Protein AF-A0A955F0Q7-F1 (afdb_monomer_lite)

Secondary structure (DSSP, 8-state):
--GGG---TT-----SS-GGGGGTHHHHTTSS-HHHHHHHHHHHHHHHHHHHTTSSS---EEEEE--HHHHHHHHHHHHT-TTTGGG--HHHHHHHHTHHHHHHHHHHHHHHH--SSS-EEEEE-SSHHHHHHHHHHHHHHHS--TT--SSS--PPPTTTEEEHHHHHHHHHHHHHHTT----

Radius of gyration: 17.76 Å; chains: 1; bounding box: 43×36×44 Å

Structure (mmCIF, N/CA/C/O backbone):
data_AF-A0A955F0Q7-F1
#
_entry.id   AF-A0A955F0Q7-F1
#
loop_
_atom_site.group_PDB
_atom_site.id
_atom_site.type_symbol
_atom_site.label_atom_id
_atom_site.label_alt_id
_atom_site.label_comp_id
_atom_site.label_asym_id
_atom_site.label_entity_id
_atom_site.label_seq_id
_atom_site.pdbx_PDB_ins_code
_atom_site.Cartn_x
_atom_site.Cartn_y
_atom_site.Cartn_z
_atom_site.occupancy
_atom_site.B_iso_or_equiv
_atom_site.auth_seq_id
_atom_site.auth_comp_id
_atom_site.auth_asym_id
_atom_site.auth_atom_id
_atom_site.pdbx_PDB_model_num
ATOM 1 N N . ARG A 1 1 ? 10.320 15.200 3.895 1.00 91.81 1 ARG A N 1
ATOM 2 C CA . ARG A 1 1 ? 10.606 13.794 4.286 1.00 91.81 1 ARG A CA 1
ATOM 3 C C . ARG A 1 1 ? 10.411 12.751 3.182 1.00 91.81 1 ARG A C 1
ATOM 5 O O . ARG A 1 1 ? 11.389 12.127 2.828 1.00 91.81 1 ARG A O 1
ATOM 12 N N . TYR A 1 2 ? 9.204 12.486 2.646 1.00 95.25 2 TYR A N 1
ATOM 13 C CA . TYR A 1 2 ? 9.039 11.395 1.657 1.00 95.25 2 TYR A CA 1
ATOM 14 C C . TYR A 1 2 ? 9.583 11.767 0.274 1.00 95.25 2 TYR A C 1
ATOM 16 O O . TYR A 1 2 ? 10.258 10.958 -0.345 1.00 95.25 2 TYR A O 1
ATOM 24 N N . ILE A 1 3 ? 9.333 13.007 -0.162 1.00 92.88 3 ILE A N 1
ATOM 25 C CA . ILE A 1 3 ? 9.798 13.543 -1.452 1.00 92.88 3 ILE A CA 1
ATOM 26 C C . ILE A 1 3 ? 11.330 13.524 -1.548 1.00 92.88 3 ILE A C 1
ATOM 28 O O . ILE A 1 3 ? 11.878 13.196 -2.589 1.00 92.88 3 ILE A O 1
ATOM 32 N N . GLU A 1 4 ? 12.030 13.792 -0.444 1.00 94.25 4 GLU A N 1
ATOM 33 C CA . GLU A 1 4 ? 13.501 13.720 -0.376 1.00 94.25 4 GLU A CA 1
ATOM 34 C C . GLU A 1 4 ? 14.057 12.322 -0.687 1.00 94.25 4 GLU A C 1
ATOM 36 O O . GLU A 1 4 ? 15.232 12.200 -1.010 1.00 94.25 4 GLU A O 1
ATOM 41 N N . GLN A 1 5 ? 13.228 11.279 -0.577 1.00 95.81 5 GLN A N 1
ATOM 42 C CA . GLN A 1 5 ? 13.601 9.888 -0.840 1.00 95.81 5 GLN A CA 1
ATOM 43 C C . GLN A 1 5 ? 13.152 9.416 -2.229 1.00 95.81 5 GLN A C 1
ATOM 45 O O . GLN A 1 5 ? 13.186 8.220 -2.506 1.00 95.81 5 GLN A O 1
ATOM 50 N N . PHE A 1 6 ? 12.646 10.307 -3.085 1.00 94.75 6 PHE A N 1
ATOM 51 C CA . PHE A 1 6 ? 12.186 9.912 -4.415 1.00 94.75 6 PHE A CA 1
ATOM 52 C C . PHE A 1 6 ? 13.350 9.451 -5.297 1.00 94.75 6 PHE A C 1
ATOM 54 O O . PHE A 1 6 ? 14.461 9.969 -5.164 1.00 94.75 6 PHE A O 1
ATOM 61 N N . PRO A 1 7 ? 13.099 8.479 -6.195 1.00 94.25 7 PRO A N 1
ATOM 62 C CA . PRO A 1 7 ? 14.140 7.941 -7.054 1.00 94.25 7 PRO A CA 1
ATOM 63 C C . PRO A 1 7 ? 14.671 9.015 -8.004 1.00 94.25 7 PRO A C 1
ATOM 65 O O . PRO A 1 7 ? 13.913 9.792 -8.588 1.00 94.25 7 PRO A O 1
ATOM 68 N N . ARG A 1 8 ? 15.983 9.001 -8.217 1.00 92.69 8 ARG A N 1
ATOM 69 C CA . ARG A 1 8 ? 16.635 9.650 -9.356 1.00 92.69 8 ARG A CA 1
ATOM 70 C C . ARG A 1 8 ? 16.587 8.731 -10.577 1.00 92.69 8 ARG A C 1
ATOM 72 O O . ARG A 1 8 ? 16.146 7.583 -10.518 1.00 92.69 8 ARG A O 1
ATOM 79 N N . ALA A 1 9 ? 17.049 9.237 -11.717 1.00 92.88 9 ALA A N 1
ATOM 80 C CA . ALA A 1 9 ? 17.086 8.461 -12.951 1.00 92.88 9 ALA A CA 1
ATOM 81 C C . ALA A 1 9 ? 17.868 7.145 -12.764 1.00 92.88 9 ALA A C 1
ATOM 83 O O . ALA A 1 9 ? 19.042 7.157 -12.404 1.00 92.88 9 ALA A O 1
ATOM 84 N N . GLY A 1 10 ? 17.205 6.018 -13.036 1.00 91.56 10 GLY A N 1
ATOM 85 C CA . GLY A 1 10 ? 17.783 4.676 -12.911 1.00 91.56 10 GLY A CA 1
ATOM 86 C C . GLY A 1 10 ? 17.664 4.044 -11.522 1.00 91.56 10 GLY A C 1
ATOM 87 O O . GLY A 1 10 ? 18.022 2.877 -11.369 1.00 91.56 10 GLY A O 1
ATOM 88 N N . GLU A 1 11 ? 17.137 4.758 -10.527 1.00 95.56 11 GLU A N 1
ATOM 89 C CA . GLU A 1 11 ? 16.957 4.225 -9.178 1.00 95.56 11 GLU A CA 1
ATOM 90 C C . GLU A 1 11 ? 15.609 3.515 -9.013 1.00 95.56 11 GLU A C 1
ATOM 92 O O . GLU A 1 11 ? 14.592 3.887 -9.600 1.00 95.56 11 GLU A O 1
ATOM 97 N N . ILE A 1 12 ? 15.599 2.494 -8.154 1.00 96.06 12 ILE A N 1
ATOM 98 C CA . ILE A 1 12 ? 14.382 1.852 -7.659 1.00 96.06 12 ILE A CA 1
ATOM 99 C C . ILE A 1 12 ? 14.336 2.089 -6.155 1.00 96.06 12 ILE A C 1
ATOM 101 O O . ILE A 1 12 ? 15.193 1.599 -5.422 1.00 96.06 12 ILE A O 1
ATOM 105 N N . VAL A 1 13 ? 13.314 2.806 -5.696 1.00 97.06 13 VAL A N 1
ATOM 106 C CA . VAL A 1 13 ? 13.086 3.058 -4.270 1.00 97.06 13 VAL A CA 1
ATOM 107 C C . VAL A 1 13 ? 11.902 2.225 -3.793 1.00 97.06 13 VAL A C 1
ATOM 109 O O . VAL A 1 13 ? 10.823 2.253 -4.386 1.00 97.06 13 VAL A O 1
ATOM 112 N N . LEU A 1 14 ? 12.104 1.483 -2.703 1.00 97.56 14 LEU A N 1
ATOM 113 C CA . LEU A 1 14 ? 11.063 0.695 -2.049 1.00 97.56 14 LEU A CA 1
ATOM 114 C C . LEU A 1 14 ? 10.677 1.352 -0.726 1.00 97.56 14 LEU A C 1
ATOM 116 O O . LEU A 1 14 ? 11.474 1.435 0.205 1.00 97.56 14 LEU A O 1
ATOM 120 N N . PHE A 1 15 ? 9.423 1.776 -0.640 1.00 97.81 15 PHE A N 1
ATOM 121 C CA . PHE A 1 15 ? 8.843 2.335 0.573 1.00 97.81 15 PHE A CA 1
ATOM 122 C C . PHE A 1 15 ? 8.272 1.210 1.452 1.00 97.81 15 PHE A C 1
ATOM 124 O O . PHE A 1 15 ? 7.175 0.709 1.190 1.00 97.81 15 PHE A O 1
ATOM 131 N N . ASP A 1 16 ? 9.005 0.803 2.498 1.00 95.31 16 ASP A N 1
ATOM 132 C CA . ASP A 1 16 ? 8.439 -0.010 3.587 1.00 95.31 16 ASP A CA 1
ATOM 133 C C . ASP A 1 16 ? 7.572 0.891 4.478 1.00 95.31 16 ASP A C 1
ATOM 135 O O . ASP A 1 16 ? 8.054 1.582 5.380 1.00 95.31 16 ASP A O 1
ATOM 139 N N . ARG A 1 17 ? 6.274 0.914 4.143 1.00 94.56 17 ARG A N 1
ATOM 140 C CA . ARG A 1 17 ? 5.313 1.993 4.439 1.00 94.56 17 ARG A CA 1
ATOM 141 C C . ARG A 1 17 ? 5.635 3.288 3.690 1.00 94.56 17 ARG A C 1
ATOM 143 O O . ARG A 1 17 ? 6.750 3.531 3.252 1.00 94.56 17 ARG A O 1
ATOM 150 N N . SER A 1 18 ? 4.637 4.155 3.556 1.00 96.88 18 SER A N 1
ATOM 151 C CA . SER A 1 18 ? 4.729 5.385 2.759 1.00 96.88 18 SER A CA 1
ATOM 152 C C . SER A 1 18 ? 3.904 6.515 3.380 1.00 96.88 18 SER A C 1
ATOM 154 O O . SER A 1 18 ? 3.465 6.420 4.531 1.00 96.88 18 SER A O 1
ATOM 156 N N . TRP A 1 19 ? 3.667 7.588 2.620 1.00 97.06 19 TRP A N 1
ATOM 157 C CA . TRP A 1 19 ? 2.760 8.677 2.996 1.00 97.06 19 TRP A CA 1
ATOM 158 C C . TRP A 1 19 ? 1.344 8.193 3.351 1.00 97.06 19 TRP A C 1
ATOM 160 O O . TRP A 1 19 ? 0.657 8.844 4.136 1.00 97.06 19 TRP A O 1
ATOM 170 N N . TYR A 1 20 ? 0.948 7.000 2.893 1.00 97.69 20 TYR A N 1
ATOM 171 C CA . TYR A 1 20 ? -0.322 6.359 3.241 1.00 97.69 20 TYR A CA 1
ATOM 172 C C . TYR A 1 20 ? -0.481 5.962 4.714 1.00 97.69 20 TYR A C 1
ATOM 174 O O . TYR A 1 20 ? -1.586 5.591 5.111 1.00 97.69 20 TYR A O 1
ATOM 182 N N . ASN A 1 21 ? 0.546 6.112 5.560 1.00 95.75 21 ASN A N 1
ATOM 183 C CA . ASN A 1 21 ? 0.354 6.068 7.015 1.00 95.75 21 ASN A CA 1
ATOM 184 C C . ASN A 1 21 ? -0.785 7.007 7.455 1.00 95.75 21 ASN A C 1
ATOM 186 O O . ASN A 1 21 ? -1.629 6.602 8.255 1.00 95.75 21 ASN A O 1
ATOM 190 N N . ARG A 1 22 ? -0.873 8.199 6.841 1.00 97.19 22 ARG A N 1
ATOM 191 C CA . ARG A 1 22 ? -1.914 9.205 7.096 1.00 97.19 22 ARG A CA 1
ATOM 192 C C . ARG A 1 22 ? -3.326 8.743 6.733 1.00 97.19 22 ARG A C 1
ATOM 194 O O . ARG A 1 22 ? -4.280 9.284 7.272 1.00 97.19 22 ARG A O 1
ATOM 201 N N . ALA A 1 23 ? -3.468 7.760 5.845 1.00 96.69 23 ALA A N 1
ATOM 202 C CA . ALA A 1 23 ? -4.761 7.220 5.424 1.00 96.69 23 ALA A CA 1
ATOM 203 C C . ALA A 1 23 ? -5.191 5.960 6.180 1.00 96.69 23 ALA A C 1
ATOM 205 O O . ALA A 1 23 ? -6.361 5.591 6.094 1.00 96.69 23 ALA A O 1
ATOM 206 N N . LEU A 1 24 ? -4.269 5.294 6.883 1.00 95.19 24 LEU A N 1
ATOM 207 C CA . LEU A 1 24 ? -4.519 3.983 7.479 1.00 95.19 24 LEU A CA 1
ATOM 208 C C . LEU A 1 24 ? -4.208 3.960 8.977 1.00 95.19 24 LEU A C 1
ATOM 210 O O . LEU A 1 24 ? -5.125 4.008 9.785 1.00 95.19 24 LEU A O 1
ATOM 214 N N . VAL A 1 25 ? -2.929 3.901 9.353 1.00 94.00 25 VAL A N 1
ATOM 215 C CA . VAL A 1 25 ? -2.518 3.706 10.754 1.00 94.00 25 VAL A CA 1
ATOM 216 C C . VAL A 1 25 ? -2.811 4.939 11.594 1.00 94.00 25 VAL A C 1
ATOM 218 O O . VAL A 1 25 ? -3.383 4.836 12.670 1.00 94.00 25 VAL A O 1
ATOM 221 N N . GLU A 1 26 ? -2.447 6.118 11.103 1.00 95.81 26 GLU A N 1
ATOM 222 C CA . GLU A 1 26 ? -2.555 7.342 11.889 1.00 95.81 26 GLU A CA 1
ATOM 223 C C . GLU A 1 26 ? -3.984 7.723 12.308 1.00 95.81 26 GLU A C 1
ATOM 225 O O . GLU A 1 26 ? -4.158 8.082 13.471 1.00 95.81 26 GLU A O 1
ATOM 230 N N . PRO A 1 27 ? -5.015 7.648 11.442 1.00 96.25 27 PRO A N 1
ATOM 231 C CA . PRO A 1 27 ? -6.377 7.960 11.865 1.00 96.25 27 PRO A CA 1
ATOM 232 C C . PRO A 1 27 ? -6.979 6.898 12.795 1.00 96.25 27 PRO A C 1
ATOM 234 O O . PRO A 1 27 ? -7.825 7.255 13.604 1.00 96.25 27 PRO A O 1
ATOM 237 N N . VAL A 1 28 ? -6.567 5.626 12.696 1.00 94.81 28 VAL A N 1
ATOM 238 C CA . VAL A 1 28 ? -7.045 4.554 13.595 1.00 94.81 28 VAL A CA 1
ATOM 239 C C . VAL A 1 28 ? -6.417 4.685 14.982 1.00 94.81 28 VAL A C 1
ATOM 241 O O . VAL A 1 28 ? -7.098 4.541 15.987 1.00 94.81 28 VAL A O 1
ATOM 244 N N . MET A 1 29 ? -5.130 5.023 15.037 1.00 93.50 29 MET A N 1
ATOM 245 C CA . MET A 1 29 ? -4.361 5.116 16.283 1.00 93.50 29 MET A CA 1
ATOM 246 C C . MET A 1 29 ? -4.403 6.510 16.931 1.00 93.50 29 MET A C 1
ATOM 248 O O . MET A 1 29 ? -3.729 6.749 17.928 1.00 93.50 29 MET A O 1
ATOM 252 N N . GLY A 1 30 ? -5.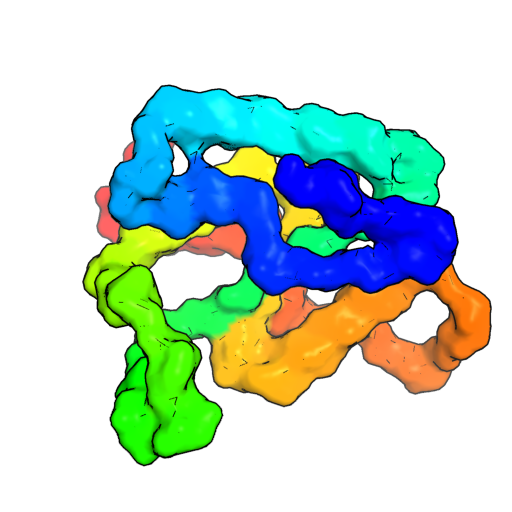127 7.469 16.345 1.00 94.38 30 GLY A N 1
ATOM 253 C CA . GLY A 1 30 ? -5.205 8.841 16.859 1.00 94.38 30 GLY A CA 1
ATOM 254 C C . GLY A 1 30 ? -3.931 9.680 16.676 1.00 94.38 30 GLY A C 1
ATOM 255 O O . GLY A 1 30 ? -3.795 10.731 17.296 1.00 94.38 30 GLY A O 1
ATOM 256 N N . PHE A 1 31 ? -3.003 9.273 15.804 1.00 95.69 31 PHE A N 1
ATOM 257 C CA . PHE A 1 31 ? -1.763 10.019 15.523 1.00 95.69 31 PHE A CA 1
ATOM 258 C C . PHE A 1 31 ? -1.962 11.206 14.572 1.00 95.69 31 PHE A C 1
ATOM 260 O O . PHE A 1 31 ? -1.048 12.006 14.361 1.00 95.69 31 PHE A O 1
ATOM 267 N N . CYS A 1 32 ? -3.156 11.345 13.996 1.00 97.56 32 CYS A N 1
ATOM 268 C CA . CYS A 1 32 ? -3.540 12.525 13.238 1.00 97.56 32 CYS A CA 1
ATOM 269 C C . CYS A 1 32 ? -4.961 12.970 13.579 1.00 97.56 32 CYS A C 1
ATOM 271 O O . CYS A 1 32 ? -5.837 12.162 13.884 1.00 97.56 32 CYS A O 1
ATOM 273 N N . THR A 1 33 ? -5.206 14.271 13.463 1.00 98.19 33 THR A N 1
ATOM 274 C CA . THR A 1 33 ? -6.550 14.835 13.614 1.00 98.19 33 THR A CA 1
ATOM 275 C C . THR A 1 33 ? -7.446 14.454 12.426 1.00 98.19 33 THR A C 1
ATOM 277 O O . THR A 1 33 ? -6.954 14.311 11.300 1.00 98.19 33 THR A O 1
ATOM 280 N N . PRO A 1 34 ? -8.781 14.412 12.602 1.00 97.19 34 PRO A N 1
ATOM 281 C CA . PRO A 1 34 ? -9.712 14.189 11.494 1.00 97.19 34 PRO A CA 1
ATOM 282 C C . PRO A 1 34 ? -9.538 15.190 10.342 1.00 97.19 34 PRO A C 1
ATOM 284 O O . PRO A 1 34 ? -9.724 14.839 9.178 1.00 97.19 34 PRO A O 1
ATOM 287 N N . ARG A 1 35 ? -9.140 16.435 10.650 1.00 98.00 35 ARG A N 1
ATOM 288 C CA . ARG A 1 35 ? -8.827 17.461 9.644 1.00 98.00 35 ARG A CA 1
ATOM 289 C C . ARG A 1 35 ? -7.611 17.074 8.801 1.00 98.00 35 ARG A C 1
ATOM 291 O O . ARG A 1 35 ? -7.697 17.136 7.583 1.00 98.00 35 ARG A O 1
ATOM 298 N N . GLN A 1 36 ? -6.517 16.642 9.431 1.00 98.00 36 GLN A N 1
ATOM 299 C CA . GLN A 1 36 ? -5.307 16.203 8.720 1.00 98.00 36 GLN A CA 1
ATOM 300 C C . GLN A 1 36 ? -5.572 14.981 7.835 1.00 98.00 36 GLN A C 1
ATOM 302 O O . GLN A 1 36 ? -5.081 14.931 6.711 1.00 98.00 36 GLN A O 1
ATOM 307 N N . TYR A 1 37 ? -6.361 14.017 8.320 1.00 98.19 37 TYR A N 1
ATOM 308 C CA . TYR A 1 37 ? -6.787 12.870 7.516 1.00 98.19 37 TYR A CA 1
ATOM 309 C C . TYR A 1 37 ? -7.570 13.311 6.273 1.00 98.19 37 TYR A C 1
ATOM 311 O O . TYR A 1 37 ? -7.241 12.903 5.161 1.00 98.19 37 TYR A O 1
ATOM 319 N N . ARG A 1 38 ? -8.592 14.164 6.443 1.00 97.56 38 ARG A N 1
ATOM 320 C CA . ARG A 1 38 ? -9.416 14.641 5.320 1.00 97.56 38 ARG A CA 1
ATOM 321 C C . ARG A 1 38 ? -8.599 15.415 4.294 1.00 97.56 38 ARG A C 1
ATOM 323 O O . ARG A 1 38 ? -8.780 15.179 3.105 1.00 97.56 38 ARG A O 1
ATOM 330 N N . GLU A 1 39 ? -7.706 16.284 4.756 1.00 97.88 39 GLU A N 1
ATOM 331 C CA . GLU A 1 39 ? -6.833 17.059 3.874 1.00 97.88 39 GLU A CA 1
ATOM 332 C C . GLU A 1 39 ? -5.924 16.140 3.056 1.00 97.88 39 GLU A C 1
ATOM 334 O O . GLU A 1 39 ? -5.905 16.222 1.834 1.00 97.88 39 GLU A O 1
ATOM 339 N N . PHE A 1 40 ? -5.270 15.174 3.708 1.00 98.12 40 PHE A N 1
ATOM 340 C CA . PHE A 1 40 ? -4.454 14.180 3.013 1.00 98.12 40 PHE A CA 1
ATOM 341 C C . PHE A 1 40 ? -5.256 13.402 1.965 1.00 98.12 40 PHE A C 1
ATOM 343 O O . PHE A 1 40 ? -4.824 13.261 0.826 1.00 98.12 40 PHE A O 1
ATOM 350 N N . MET A 1 41 ? -6.441 12.907 2.332 1.00 97.94 41 MET A N 1
ATOM 351 C CA . MET A 1 41 ? -7.285 12.136 1.416 1.00 97.94 41 MET A CA 1
ATOM 352 C C . MET A 1 41 ? -7.804 12.967 0.236 1.00 97.94 41 MET A C 1
ATOM 354 O O . MET A 1 41 ? -8.182 12.383 -0.777 1.00 97.94 41 MET A O 1
ATOM 358 N N . LYS A 1 42 ? -7.844 14.299 0.365 1.00 97.12 42 LYS A N 1
ATOM 359 C CA . LYS A 1 42 ? -8.221 15.221 -0.708 1.00 97.12 42 LYS A CA 1
ATOM 360 C C . LYS A 1 42 ? -7.064 15.450 -1.682 1.00 97.12 42 LYS A C 1
ATOM 362 O O . LYS A 1 42 ? -7.293 15.429 -2.883 1.00 97.12 42 LYS A O 1
ATOM 367 N N . THR A 1 43 ? -5.843 15.631 -1.180 1.00 96.94 43 THR A N 1
ATOM 368 C CA . THR A 1 43 ? -4.699 16.073 -1.998 1.00 96.94 43 THR A CA 1
ATOM 369 C C . THR A 1 43 ? -3.800 14.941 -2.492 1.00 96.94 43 THR A C 1
ATOM 371 O O . THR A 1 43 ? -3.050 15.124 -3.447 1.00 96.94 43 THR A O 1
ATOM 374 N N . VAL A 1 44 ? -3.846 13.750 -1.880 1.00 97.69 44 VAL A N 1
ATOM 375 C CA . VAL A 1 44 ? -2.892 12.661 -2.177 1.00 97.69 44 VAL A CA 1
ATOM 376 C C . VAL A 1 44 ? -2.868 12.255 -3.652 1.00 97.69 44 VAL A C 1
ATOM 378 O O . VAL A 1 44 ? -1.792 11.993 -4.180 1.00 97.69 44 VAL A O 1
ATOM 381 N N . ASN A 1 45 ? -4.014 12.246 -4.337 1.00 97.50 45 ASN A N 1
ATOM 382 C CA . ASN A 1 45 ? -4.067 11.877 -5.753 1.00 97.50 45 ASN A CA 1
ATOM 383 C C . ASN A 1 45 ? -3.373 12.923 -6.636 1.00 97.50 45 ASN A C 1
ATOM 385 O O . ASN A 1 45 ? -2.584 12.550 -7.496 1.00 97.50 45 ASN A O 1
ATOM 389 N N . GLU A 1 46 ? -3.605 14.213 -6.380 1.00 96.00 46 GLU A N 1
ATOM 390 C CA . GLU A 1 46 ? -2.948 15.316 -7.098 1.00 96.00 46 GLU A CA 1
ATOM 391 C C . GLU A 1 46 ? -1.432 15.277 -6.877 1.00 96.00 46 GLU A C 1
ATOM 393 O O . GLU A 1 46 ? -0.646 15.425 -7.814 1.00 96.00 46 GLU A O 1
ATOM 398 N N . HIS A 1 47 ? -1.006 14.997 -5.642 1.00 94.44 47 HIS A N 1
ATOM 399 C CA . HIS A 1 47 ? 0.405 14.804 -5.331 1.00 94.44 47 HIS A CA 1
ATOM 400 C C . HIS A 1 47 ? 1.003 13.624 -6.098 1.00 94.44 47 HIS A C 1
ATOM 402 O O . HIS A 1 47 ? 2.085 13.769 -6.661 1.00 94.44 47 HIS A O 1
ATOM 408 N N . GLU A 1 48 ? 0.322 12.478 -6.152 1.00 96.56 48 GLU A N 1
ATOM 409 C CA . GLU A 1 48 ? 0.790 11.322 -6.920 1.00 96.56 48 GLU A CA 1
ATOM 410 C C . GLU A 1 48 ? 0.895 11.618 -8.410 1.00 96.56 48 GLU A C 1
ATOM 412 O O . GLU A 1 48 ? 1.910 11.304 -9.026 1.00 96.56 48 GLU A O 1
ATOM 417 N N . GLU A 1 49 ? -0.124 12.255 -8.981 1.00 95.19 49 GLU A N 1
ATOM 418 C CA . GLU A 1 49 ? -0.142 12.651 -10.387 1.00 95.19 49 GLU A CA 1
ATOM 419 C C . GLU A 1 49 ? 0.985 13.631 -10.718 1.00 95.19 49 GLU A C 1
ATOM 421 O O . GLU A 1 49 ? 1.628 13.481 -11.757 1.00 95.19 49 GLU A O 1
ATOM 426 N N . SER A 1 50 ? 1.301 14.564 -9.814 1.00 93.62 50 SER A N 1
ATOM 427 C CA . SER A 1 50 ? 2.336 15.575 -10.049 1.00 93.62 50 SER A CA 1
ATOM 428 C C . SER A 1 50 ? 3.696 14.967 -10.407 1.00 93.62 50 SER A C 1
ATOM 430 O O . SER A 1 50 ? 4.325 15.414 -11.366 1.00 93.62 50 SER A O 1
ATOM 432 N N . PHE A 1 51 ? 4.126 13.907 -9.712 1.00 92.25 51 PHE A N 1
ATOM 433 C CA . PHE A 1 51 ? 5.458 13.327 -9.909 1.00 92.25 51 PHE A CA 1
ATOM 434 C C . PHE A 1 51 ? 5.501 12.162 -10.904 1.00 92.25 51 PHE A C 1
ATOM 436 O O . PHE A 1 51 ? 6.588 11.802 -11.346 1.00 92.25 51 PHE A O 1
ATOM 443 N N . VAL A 1 52 ? 4.358 11.569 -11.270 1.00 93.88 52 VAL A N 1
ATOM 444 C CA . VAL A 1 52 ? 4.294 10.556 -12.347 1.00 93.88 52 VAL A CA 1
ATOM 445 C C . VAL A 1 52 ? 3.964 11.163 -13.714 1.00 93.88 52 VAL A C 1
ATOM 447 O O . VAL A 1 52 ? 4.060 10.474 -14.729 1.00 93.88 52 VAL A O 1
ATOM 450 N N . SER A 1 53 ? 3.577 12.444 -13.754 1.00 91.25 53 SER A N 1
ATOM 451 C CA . SER A 1 53 ? 3.133 13.146 -14.967 1.00 91.25 53 SER A CA 1
ATOM 452 C C . SER A 1 53 ? 4.161 13.159 -16.105 1.00 91.25 53 SER A C 1
ATOM 454 O O . SER A 1 53 ? 3.778 13.208 -17.272 1.00 91.25 53 SER A O 1
ATOM 456 N N . ASP A 1 54 ? 5.456 13.057 -15.793 1.00 86.31 54 ASP A N 1
ATOM 457 C CA . ASP A 1 54 ? 6.536 13.030 -16.785 1.00 86.31 54 ASP A CA 1
ATOM 458 C C . ASP A 1 54 ? 6.661 11.693 -17.541 1.00 86.31 54 ASP A C 1
ATOM 460 O O . ASP A 1 54 ? 7.437 11.587 -18.496 1.00 86.31 54 ASP A O 1
ATOM 464 N N . GLY A 1 55 ? 5.924 10.662 -17.109 1.00 86.56 55 GLY A N 1
ATOM 465 C CA . GLY A 1 55 ? 5.942 9.313 -17.675 1.00 86.56 55 GLY A CA 1
ATOM 466 C C . GLY A 1 55 ? 7.250 8.541 -17.459 1.00 86.56 55 GLY A C 1
ATOM 467 O O . GLY A 1 55 ? 7.379 7.414 -17.945 1.00 86.56 55 GLY A O 1
ATOM 468 N N . LYS A 1 56 ? 8.224 9.115 -16.746 1.00 89.69 56 LYS A N 1
ATOM 469 C CA . LYS A 1 56 ? 9.514 8.491 -16.418 1.00 89.69 56 LYS A CA 1
ATOM 470 C C . LYS A 1 56 ? 9.460 7.828 -15.050 1.00 89.69 56 LYS A C 1
ATOM 472 O O . LYS A 1 56 ? 10.019 6.743 -14.878 1.00 89.69 56 LYS A O 1
ATOM 477 N N . THR A 1 57 ? 8.761 8.446 -14.101 1.00 92.88 57 THR A N 1
ATOM 478 C CA . THR A 1 57 ? 8.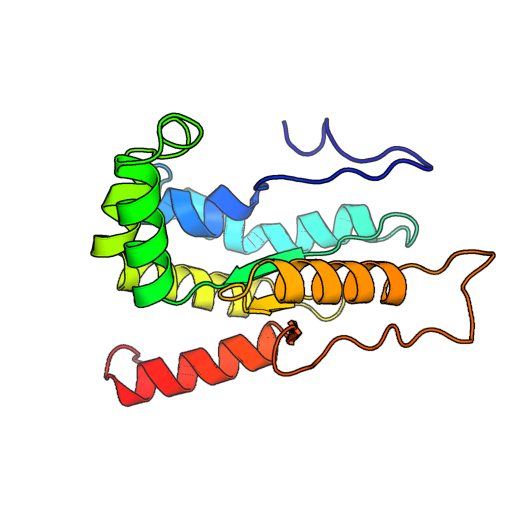557 7.880 -12.765 1.00 92.88 57 THR A CA 1
ATOM 479 C C . THR A 1 57 ? 7.363 6.931 -12.764 1.00 92.88 57 THR A C 1
ATOM 481 O O . THR A 1 57 ? 6.246 7.311 -13.100 1.00 92.88 57 THR A O 1
ATOM 484 N N . GLN A 1 58 ? 7.584 5.680 -12.354 1.00 93.75 58 GLN A N 1
ATOM 485 C CA . GLN A 1 58 ? 6.521 4.683 -12.205 1.00 93.75 58 GLN A CA 1
ATOM 486 C C . GLN A 1 58 ? 6.195 4.463 -10.730 1.00 93.75 58 GLN A C 1
ATOM 488 O O . GLN A 1 58 ? 7.047 4.025 -9.957 1.00 93.75 58 GLN A O 1
ATOM 493 N N . LEU A 1 59 ? 4.940 4.709 -10.350 1.00 96.12 59 LEU A N 1
ATOM 494 C CA . LEU A 1 59 ? 4.430 4.426 -9.013 1.00 96.12 59 LEU A CA 1
ATOM 495 C C . LEU A 1 59 ? 3.687 3.085 -8.996 1.00 96.12 59 LEU A C 1
ATOM 497 O O . LEU A 1 59 ? 2.672 2.912 -9.666 1.00 96.12 59 LEU A O 1
ATOM 501 N N . ILE A 1 60 ? 4.158 2.139 -8.182 1.00 97.12 60 ILE A N 1
ATOM 502 C CA . ILE A 1 60 ? 3.482 0.853 -7.966 1.00 97.12 60 ILE A CA 1
ATOM 503 C C . ILE A 1 60 ? 2.989 0.794 -6.520 1.00 97.12 60 ILE A C 1
ATOM 505 O O . ILE A 1 60 ? 3.783 0.659 -5.590 1.00 97.12 60 ILE A O 1
ATOM 509 N N . LYS A 1 61 ? 1.666 0.870 -6.324 1.00 98.25 61 LYS A N 1
ATOM 510 C CA . LYS A 1 61 ? 1.039 0.811 -4.994 1.00 98.25 61 LYS A CA 1
ATOM 511 C C . LYS A 1 61 ? 0.613 -0.614 -4.654 1.00 98.25 61 LYS A C 1
ATOM 513 O O . LYS A 1 61 ? -0.202 -1.213 -5.360 1.00 98.25 61 LYS A O 1
ATOM 518 N N . LEU A 1 62 ? 1.163 -1.150 -3.565 1.00 98.31 62 LEU A N 1
ATOM 519 C CA . LEU A 1 62 ? 0.987 -2.538 -3.132 1.00 98.31 62 LEU A CA 1
ATOM 520 C C . LEU A 1 62 ? 0.396 -2.576 -1.721 1.00 98.31 62 LEU A C 1
ATOM 522 O O . LEU A 1 62 ? 0.979 -2.024 -0.790 1.00 98.31 62 LEU A O 1
ATOM 526 N N . TYR A 1 63 ? -0.736 -3.255 -1.547 1.00 98.19 63 TYR A N 1
ATOM 527 C CA . TYR A 1 63 ? -1.338 -3.501 -0.238 1.00 98.19 63 TYR A CA 1
ATOM 528 C C . TYR A 1 63 ? -1.303 -4.997 0.068 1.00 98.19 63 TYR A C 1
ATOM 530 O O . TYR A 1 63 ? -2.032 -5.774 -0.543 1.00 98.19 63 TYR A O 1
ATOM 538 N N . PHE A 1 64 ? -0.488 -5.426 1.030 1.00 97.81 64 PHE A N 1
ATOM 539 C CA . PHE A 1 64 ? -0.444 -6.829 1.445 1.00 97.81 64 PHE A CA 1
ATOM 540 C C . PHE A 1 64 ? -1.573 -7.122 2.434 1.00 97.81 64 PHE A C 1
ATOM 542 O O . PHE A 1 64 ? -1.492 -6.783 3.611 1.00 97.81 64 PHE A O 1
ATOM 549 N N . SER A 1 65 ? -2.633 -7.769 1.951 1.00 95.75 65 SER A N 1
ATOM 550 C CA . SER A 1 65 ? -3.784 -8.155 2.763 1.00 95.75 65 SER A CA 1
ATOM 551 C C . SER A 1 65 ? -3.533 -9.524 3.381 1.00 95.75 65 SER A C 1
ATOM 553 O O . SER A 1 65 ? -3.258 -10.494 2.674 1.00 95.75 65 SER A O 1
ATOM 555 N N . VAL A 1 66 ? -3.615 -9.610 4.700 1.00 94.75 66 VAL A N 1
ATOM 556 C CA . VAL A 1 66 ? -3.585 -10.864 5.462 1.00 94.75 66 VAL A CA 1
ATOM 557 C C . VAL A 1 66 ? -4.968 -11.091 6.063 1.00 94.75 66 VAL A C 1
ATOM 559 O O . VAL A 1 66 ? -5.686 -10.122 6.297 1.00 94.75 66 VAL A O 1
ATOM 562 N N . THR A 1 67 ? -5.382 -12.334 6.277 1.00 94.00 67 THR A N 1
ATOM 563 C CA . THR A 1 67 ? -6.621 -12.616 7.019 1.00 94.00 67 THR A CA 1
ATOM 564 C C . THR A 1 67 ? -6.436 -12.387 8.522 1.00 94.00 67 THR A C 1
ATOM 566 O O . THR A 1 67 ? -5.335 -12.557 9.049 1.00 94.00 67 THR A O 1
ATOM 569 N N . LYS A 1 68 ? -7.518 -12.043 9.239 1.00 91.62 68 LYS A N 1
ATOM 570 C CA . LYS A 1 68 ? -7.495 -11.823 10.701 1.00 91.62 68 LYS A CA 1
ATOM 571 C C . LYS A 1 68 ? -6.926 -13.028 11.459 1.00 91.62 68 LYS A C 1
ATOM 573 O O . LYS A 1 68 ? -6.125 -12.874 12.379 1.00 91.62 68 LYS A O 1
ATOM 578 N N . ALA A 1 69 ? -7.304 -14.235 11.032 1.00 93.06 69 ALA A N 1
ATOM 579 C CA . ALA A 1 69 ? -6.813 -15.487 11.602 1.00 93.06 69 ALA A CA 1
ATOM 580 C C . ALA A 1 69 ? -5.310 -15.692 11.345 1.00 93.06 69 ALA A C 1
ATOM 582 O O . ALA A 1 69 ? -4.558 -16.040 12.257 1.00 93.06 69 ALA A O 1
ATOM 583 N N . GLU A 1 70 ? -4.841 -15.434 10.121 1.00 93.75 70 GLU A N 1
ATOM 584 C CA . GLU A 1 70 ? -3.421 -15.566 9.793 1.00 93.75 70 GLU A CA 1
ATOM 585 C C . GLU A 1 70 ? -2.562 -14.497 10.482 1.00 93.75 70 GLU A C 1
ATOM 587 O O . GLU A 1 70 ? -1.426 -14.782 10.876 1.00 93.75 70 GLU A O 1
ATOM 592 N N . GLN A 1 71 ? -3.080 -13.279 10.665 1.00 91.38 71 GLN A N 1
ATOM 593 C CA . GLN A 1 71 ? -2.401 -12.236 11.434 1.00 91.38 71 GLN A CA 1
ATOM 594 C C . GLN A 1 71 ? -2.198 -12.676 12.889 1.00 91.38 71 GLN A C 1
ATOM 596 O O . GLN A 1 71 ? -1.054 -12.702 13.352 1.00 91.38 71 GLN A O 1
ATOM 601 N N . ALA A 1 72 ? -3.263 -13.137 13.555 1.00 91.12 72 ALA A N 1
ATOM 602 C CA . ALA A 1 72 ? -3.197 -13.661 14.919 1.00 91.12 72 ALA A CA 1
ATOM 603 C C . ALA A 1 72 ? -2.193 -14.820 15.041 1.00 91.12 72 ALA A C 1
ATOM 605 O O . ALA A 1 72 ? -1.310 -14.801 15.903 1.00 91.12 72 ALA A O 1
ATOM 606 N N . ARG A 1 73 ? -2.240 -15.789 14.112 1.00 92.12 73 ARG A N 1
ATOM 607 C CA . ARG A 1 73 ? -1.283 -16.910 14.067 1.00 92.12 73 ARG A CA 1
ATOM 608 C C . ARG A 1 73 ? 0.163 -16.421 13.950 1.00 92.12 73 ARG A C 1
ATOM 610 O O . ARG A 1 73 ? 1.069 -16.956 14.593 1.00 92.12 73 ARG A O 1
ATOM 617 N N . ARG A 1 74 ? 0.413 -15.402 13.121 1.00 90.88 74 ARG A N 1
ATOM 618 C CA . ARG A 1 74 ? 1.753 -14.820 12.943 1.00 90.88 74 ARG A CA 1
ATOM 619 C C . ARG A 1 74 ? 2.239 -14.113 14.199 1.00 90.88 74 ARG A C 1
ATOM 621 O O . ARG A 1 74 ? 3.432 -14.228 14.481 1.00 90.88 74 ARG A O 1
ATOM 628 N N . PHE A 1 75 ? 1.371 -13.405 14.916 1.00 88.56 75 PHE A N 1
ATOM 629 C CA . PHE A 1 75 ? 1.725 -12.746 16.173 1.00 88.56 75 PHE A CA 1
ATOM 630 C C . PHE A 1 75 ? 2.044 -13.753 17.269 1.00 88.56 75 PHE A C 1
ATOM 632 O O . PHE A 1 75 ? 3.121 -13.661 17.858 1.00 88.56 75 PHE A O 1
ATOM 639 N N . ALA A 1 76 ? 1.203 -14.777 17.442 1.00 89.00 76 ALA A N 1
ATOM 640 C CA . ALA A 1 76 ? 1.465 -15.866 18.380 1.00 89.00 76 ALA A CA 1
ATOM 641 C C . ALA A 1 76 ? 2.835 -16.510 18.117 1.00 89.00 76 ALA A C 1
ATOM 643 O O . ALA A 1 76 ? 3.655 -16.632 19.022 1.00 89.00 76 ALA A O 1
ATOM 644 N N . ARG A 1 77 ? 3.154 -16.814 16.850 1.00 89.56 77 ARG A N 1
ATOM 645 C CA . ARG A 1 77 ? 4.473 -17.362 16.497 1.00 89.56 77 ARG A CA 1
ATOM 646 C C . ARG A 1 77 ? 5.626 -16.402 16.807 1.00 89.56 77 ARG A C 1
ATOM 648 O O . ARG A 1 77 ? 6.670 -16.858 17.248 1.00 89.56 77 ARG A O 1
ATOM 655 N N . ARG A 1 78 ? 5.478 -15.094 16.552 1.00 90.38 78 ARG A N 1
ATOM 656 C CA . ARG A 1 78 ? 6.544 -14.105 16.821 1.00 90.38 78 ARG A CA 1
ATOM 657 C C . ARG A 1 78 ? 6.846 -13.977 18.312 1.00 90.38 78 ARG A C 1
ATOM 659 O O . ARG A 1 78 ? 8.005 -13.786 18.652 1.00 90.38 78 ARG A O 1
ATOM 666 N N . LYS A 1 79 ? 5.834 -14.113 19.173 1.00 86.12 79 LYS A N 1
ATOM 667 C CA . LYS A 1 79 ? 5.989 -14.041 20.634 1.00 86.12 79 LYS A CA 1
ATOM 668 C C . LYS A 1 79 ? 6.948 -15.109 21.173 1.00 86.12 79 LYS A C 1
ATOM 670 O O . LYS A 1 79 ? 7.637 -14.865 22.153 1.00 86.12 79 LYS A O 1
ATOM 675 N N . HIS A 1 80 ? 7.009 -16.263 20.511 1.00 86.75 80 HIS A N 1
ATOM 676 C CA . HIS A 1 80 ? 7.820 -17.412 20.923 1.00 86.75 80 HIS A CA 1
ATOM 677 C C . HIS A 1 80 ? 9.062 -17.641 20.041 1.00 86.75 80 HIS A C 1
ATOM 679 O O . HIS A 1 80 ? 9.726 -18.662 20.179 1.00 86.75 80 HIS A O 1
ATOM 685 N N . ASP A 1 81 ? 9.378 -16.720 19.124 1.00 90.81 81 ASP A N 1
ATOM 686 C CA . ASP A 1 81 ? 10.499 -16.832 18.181 1.00 90.81 81 ASP A CA 1
ATOM 687 C C . ASP A 1 81 ? 11.543 -15.739 18.489 1.00 90.81 81 ASP A C 1
ATOM 689 O O . ASP A 1 81 ? 11.331 -14.579 18.111 1.00 90.81 81 ASP A O 1
ATOM 693 N N . PRO A 1 82 ? 12.675 -16.072 19.144 1.00 90.00 82 PRO A N 1
ATOM 694 C CA . PRO A 1 82 ? 13.699 -15.097 19.534 1.00 90.00 82 PRO A CA 1
ATOM 695 C C . PRO A 1 82 ? 14.247 -14.275 18.361 1.00 90.00 82 PRO A C 1
ATOM 697 O O . PRO A 1 82 ? 14.590 -13.106 18.522 1.00 90.00 82 PRO A O 1
ATOM 700 N N . LEU A 1 83 ? 14.264 -14.839 17.148 1.00 91.38 83 LEU A N 1
ATOM 701 C CA . LEU A 1 83 ? 14.761 -14.156 15.949 1.00 91.38 83 LEU A CA 1
ATOM 702 C C . LEU A 1 83 ? 13.745 -13.167 15.359 1.00 91.38 83 LEU A C 1
ATOM 704 O O . LEU A 1 83 ? 14.062 -12.409 14.434 1.00 91.38 83 LEU A O 1
ATOM 708 N N . ARG A 1 84 ? 12.496 -13.189 15.838 1.00 87.19 84 ARG A N 1
ATOM 709 C CA . ARG A 1 84 ? 11.389 -12.387 15.294 1.00 87.19 84 ARG A CA 1
ATOM 710 C C . ARG A 1 84 ? 10.615 -11.591 16.337 1.00 87.19 84 ARG A C 1
ATOM 712 O O . ARG A 1 84 ? 9.766 -10.800 15.925 1.00 87.19 84 ARG A O 1
ATOM 719 N N . ALA A 1 85 ? 10.908 -11.762 17.624 1.00 85.56 85 ALA A N 1
ATOM 720 C CA . ALA A 1 85 ? 10.243 -11.064 18.721 1.00 85.56 85 ALA A CA 1
ATOM 721 C C . ALA A 1 85 ? 10.297 -9.535 18.558 1.00 85.56 85 ALA A C 1
ATOM 723 O O . ALA A 1 85 ? 9.285 -8.864 18.723 1.00 85.56 85 ALA A O 1
ATOM 724 N N . TRP A 1 86 ? 11.431 -9.001 18.093 1.00 87.25 86 TRP A N 1
ATOM 725 C CA . TRP A 1 86 ? 11.628 -7.569 17.828 1.00 87.25 86 TRP A CA 1
ATOM 726 C C . TRP A 1 86 ? 10.670 -6.967 16.780 1.00 87.25 86 TRP A C 1
ATOM 728 O O . TRP A 1 86 ? 10.556 -5.751 16.677 1.00 87.25 86 TRP A O 1
ATOM 738 N N . LYS A 1 87 ? 9.976 -7.797 15.985 1.00 85.12 87 LYS A N 1
ATOM 739 C CA . LYS A 1 87 ? 8.997 -7.361 14.970 1.00 85.12 87 LYS A CA 1
ATOM 740 C C . LYS A 1 87 ? 7.582 -7.179 15.524 1.00 85.12 87 LYS A C 1
ATOM 742 O O . LYS A 1 87 ? 6.644 -7.091 14.729 1.00 85.12 87 LYS A O 1
ATOM 747 N N . LEU A 1 88 ? 7.393 -7.268 16.836 1.00 83.62 88 LEU A N 1
ATOM 748 C CA . LEU A 1 88 ? 6.120 -6.984 17.488 1.00 83.62 88 LEU A CA 1
ATOM 749 C C . LEU A 1 88 ? 6.158 -5.555 18.019 1.00 83.62 88 LEU A C 1
ATOM 751 O O . LEU A 1 88 ? 6.980 -5.239 18.874 1.00 83.62 88 LEU A O 1
ATOM 755 N N . SER A 1 89 ? 5.277 -4.706 17.498 1.00 80.88 89 SER A N 1
ATOM 756 C CA . SER A 1 89 ? 5.027 -3.378 18.056 1.00 80.88 89 SER A CA 1
ATOM 757 C C . SER A 1 89 ? 3.708 -3.347 18.825 1.00 80.88 89 SER A C 1
ATOM 759 O O . SER A 1 89 ? 2.827 -4.177 18.607 1.00 80.88 89 SER A O 1
ATOM 761 N N . GLU A 1 90 ? 3.548 -2.365 19.706 1.00 78.25 90 GLU A N 1
ATOM 762 C CA . GLU A 1 90 ? 2.285 -2.124 20.412 1.00 78.25 90 GLU A CA 1
ATOM 763 C C . GLU A 1 90 ? 1.128 -1.849 19.43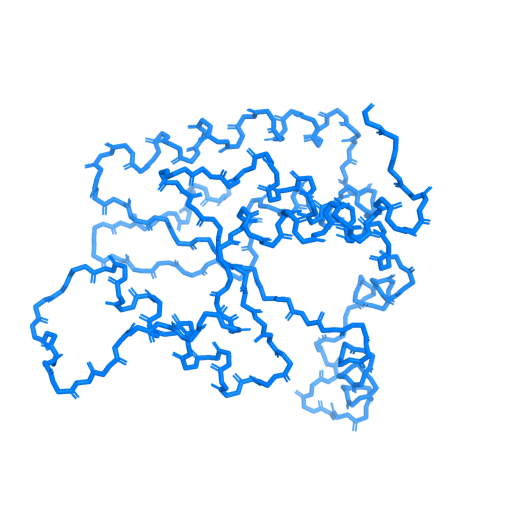6 1.00 78.25 90 GLU A C 1
ATOM 765 O O . GLU A 1 90 ? 0.032 -2.383 19.596 1.00 78.25 90 GLU A O 1
ATOM 770 N N . VAL A 1 91 ? 1.414 -1.127 18.347 1.00 77.62 91 VAL A N 1
ATOM 771 C CA . VAL A 1 91 ? 0.472 -0.891 17.241 1.00 77.62 91 VAL A CA 1
ATOM 772 C C . VAL A 1 91 ? 0.006 -2.207 16.617 1.00 77.62 91 VAL A C 1
ATOM 774 O O . VAL A 1 91 ? -1.171 -2.359 16.305 1.00 77.62 91 VAL A O 1
ATOM 777 N N . ASP A 1 92 ? 0.911 -3.175 16.447 1.00 76.25 92 ASP A N 1
ATOM 778 C CA . ASP A 1 92 ? 0.558 -4.481 15.887 1.00 76.25 92 ASP A CA 1
ATOM 779 C C . ASP A 1 92 ? -0.398 -5.250 16.809 1.00 76.25 92 ASP A C 1
ATOM 781 O O . ASP A 1 92 ? -1.313 -5.902 16.314 1.00 76.25 92 ASP A O 1
ATOM 785 N N . LEU A 1 93 ? -0.213 -5.169 18.131 1.00 78.12 93 LEU A N 1
ATOM 786 C CA . LEU A 1 93 ? -1.091 -5.833 19.099 1.00 78.12 93 LEU A CA 1
ATOM 787 C C . LEU A 1 93 ? -2.498 -5.225 19.079 1.00 78.12 93 LEU A C 1
ATOM 789 O O . LEU A 1 93 ? -3.475 -5.965 18.985 1.00 78.12 93 LEU A O 1
ATOM 793 N N . GLN A 1 94 ? -2.592 -3.894 19.072 1.00 84.25 94 GLN A N 1
ATOM 794 C CA . GLN A 1 94 ? -3.870 -3.176 19.022 1.00 84.25 94 GLN A CA 1
ATOM 795 C C . GLN A 1 94 ? -4.596 -3.353 17.678 1.00 84.25 94 GLN A C 1
ATOM 797 O O . GLN A 1 94 ? -5.823 -3.324 17.626 1.00 84.25 94 GLN A O 1
ATOM 802 N N . ALA A 1 95 ? -3.870 -3.602 16.582 1.00 81.81 95 ALA A N 1
ATOM 803 C CA . ALA A 1 95 ? -4.468 -3.795 15.259 1.00 81.81 95 ALA A CA 1
ATOM 804 C C . ALA A 1 95 ? -5.396 -5.019 15.160 1.00 81.81 95 ALA A C 1
ATOM 806 O O . ALA A 1 95 ? -6.257 -5.061 14.281 1.00 81.81 95 ALA A O 1
ATOM 807 N N . GLN A 1 96 ? -5.230 -6.014 16.038 1.00 85.25 96 GLN A N 1
ATOM 808 C CA . GLN A 1 96 ? -6.114 -7.181 16.081 1.00 85.25 96 GLN A CA 1
ATOM 809 C C . GLN A 1 96 ? -7.503 -6.824 16.638 1.00 85.25 96 GLN A C 1
ATOM 811 O O . GLN A 1 96 ? -8.517 -7.340 16.143 1.00 85.25 96 GLN A O 1
ATOM 816 N N . ASP A 1 97 ? -7.529 -5.945 17.641 1.00 88.75 97 ASP A N 1
ATOM 817 C CA . ASP A 1 97 ? -8.744 -5.455 18.292 1.00 88.75 97 ASP A CA 1
ATOM 818 C C . ASP A 1 97 ? -9.429 -4.409 17.407 1.00 88.75 97 ASP A C 1
ATOM 820 O O . ASP A 1 97 ? -10.617 -4.536 17.121 1.00 88.75 97 ASP A O 1
ATOM 824 N N . LEU A 1 98 ? -8.649 -3.487 16.832 1.00 92.00 98 LEU A N 1
ATOM 825 C CA . LEU A 1 98 ? -9.101 -2.425 15.919 1.00 92.00 98 LEU A CA 1
ATOM 826 C C . LEU A 1 98 ? -9.299 -2.899 14.465 1.00 92.00 98 LEU A C 1
ATOM 828 O O . LEU A 1 98 ? -9.152 -2.144 13.498 1.00 92.00 98 LEU A O 1
ATOM 832 N N . TRP A 1 99 ? -9.560 -4.195 14.275 1.00 91.62 99 TRP A N 1
ATOM 833 C CA . TRP A 1 99 ? -9.625 -4.809 12.947 1.00 91.62 99 TRP A CA 1
ATOM 834 C C . TRP A 1 99 ? -10.698 -4.165 12.061 1.00 91.62 99 TRP A C 1
ATOM 836 O O . TRP A 1 99 ? -10.501 -4.017 10.850 1.00 91.62 99 TRP A O 1
ATOM 846 N N . THR A 1 100 ? -11.837 -3.801 12.650 1.00 92.25 100 THR A N 1
ATOM 847 C CA . THR A 1 100 ? -12.969 -3.204 11.933 1.00 92.25 100 THR A CA 1
ATOM 848 C C . THR A 1 100 ? -12.593 -1.821 11.410 1.00 92.25 100 THR A C 1
ATOM 850 O O . THR A 1 100 ? -12.703 -1.568 10.212 1.00 92.25 100 THR A O 1
ATOM 853 N N . GLU A 1 101 ? -12.003 -0.987 12.258 1.00 94.19 101 GLU A N 1
ATOM 854 C CA . GLU A 1 101 ? -11.547 0.369 11.964 1.00 94.19 101 GLU A CA 1
ATOM 855 C C . GLU A 1 101 ? -10.469 0.361 10.873 1.00 94.19 101 GLU A C 1
ATOM 857 O O . GLU A 1 101 ? -10.523 1.133 9.911 1.00 94.19 101 GLU A O 1
ATOM 862 N N . PHE A 1 102 ? -9.510 -0.568 10.954 1.00 94.31 102 PHE A N 1
ATOM 863 C CA . PHE A 1 102 ? -8.519 -0.768 9.893 1.00 94.31 102 PHE A CA 1
ATOM 864 C C . PHE A 1 102 ? -9.157 -1.213 8.572 1.00 94.31 102 PHE A C 1
ATOM 866 O O . PHE A 1 102 ? -8.723 -0.782 7.498 1.00 94.31 102 PHE A O 1
ATOM 873 N N . THR A 1 103 ? -10.186 -2.060 8.633 1.00 94.62 103 THR A N 1
ATOM 874 C CA . THR A 1 103 ? -10.913 -2.534 7.448 1.00 94.62 103 THR A CA 1
ATOM 875 C C . THR A 1 103 ? -11.682 -1.387 6.786 1.00 94.62 103 THR A C 1
ATOM 877 O O . THR A 1 103 ? -11.614 -1.237 5.564 1.00 94.62 103 THR A O 1
ATOM 880 N N . GLU A 1 104 ? -12.334 -0.524 7.561 1.00 95.12 104 GLU A N 1
ATOM 881 C CA . GLU A 1 104 ? -13.013 0.679 7.067 1.00 95.12 104 GLU A CA 1
ATOM 882 C C . GLU A 1 104 ? -12.033 1.674 6.438 1.00 95.12 104 GLU A C 1
ATOM 884 O O . GLU A 1 104 ? -12.241 2.134 5.312 1.00 95.12 104 GLU A O 1
ATOM 889 N N . LYS A 1 105 ? -10.904 1.964 7.100 1.00 96.06 105 LYS A N 1
ATOM 890 C CA . LYS A 1 105 ? -9.884 2.861 6.531 1.00 96.06 105 LYS A CA 1
ATOM 891 C C . LYS A 1 105 ? -9.234 2.293 5.276 1.00 96.06 105 LYS A C 1
ATOM 893 O O . LYS A 1 105 ? -8.988 3.052 4.340 1.00 96.06 105 LYS A O 1
ATOM 898 N N . LYS A 1 106 ? -9.014 0.974 5.198 1.00 96.94 106 LYS A N 1
ATOM 899 C CA . LYS A 1 106 ? -8.581 0.306 3.956 1.00 96.94 106 LYS A CA 1
ATOM 900 C C . LYS A 1 106 ? -9.601 0.533 2.839 1.00 96.94 106 LYS A C 1
ATOM 902 O O . LYS A 1 106 ? -9.199 0.845 1.720 1.00 96.94 106 LYS A O 1
ATOM 907 N N . PHE A 1 107 ? -10.894 0.380 3.121 1.00 97.44 107 PHE A N 1
ATOM 908 C CA . PHE A 1 107 ? -11.937 0.592 2.120 1.00 97.44 107 PHE A CA 1
ATOM 909 C C . PHE A 1 107 ? -11.953 2.033 1.607 1.00 97.44 107 PHE A C 1
ATOM 911 O O . PHE A 1 107 ? -11.884 2.236 0.397 1.00 97.44 107 PHE A O 1
ATOM 918 N N . GLU A 1 108 ? -11.955 3.023 2.502 1.00 97.06 108 GLU A N 1
ATOM 919 C CA . GLU A 1 108 ? -11.921 4.443 2.126 1.00 97.06 108 GLU A CA 1
ATOM 920 C C . GLU A 1 108 ? -10.651 4.807 1.344 1.00 97.06 108 GLU A C 1
ATOM 922 O O . GLU A 1 108 ? -10.714 5.530 0.346 1.00 97.06 108 GLU A O 1
ATOM 927 N N . LEU A 1 109 ? -9.499 4.252 1.741 1.00 97.75 109 LEU A N 1
ATOM 928 C CA . LEU A 1 109 ? -8.238 4.388 1.014 1.00 97.75 109 LEU A CA 1
ATOM 929 C C . LEU A 1 109 ? -8.373 3.870 -0.418 1.00 97.75 109 LEU A C 1
ATOM 931 O O . LEU A 1 109 ? -8.068 4.604 -1.359 1.00 97.75 109 LEU A O 1
ATOM 935 N N . LEU A 1 110 ? -8.845 2.634 -0.602 1.00 97.94 110 LEU A N 1
ATOM 936 C CA . LEU A 1 110 ? -8.990 2.039 -1.931 1.00 97.94 110 LEU A CA 1
ATOM 937 C C . LEU A 1 110 ? -10.020 2.800 -2.771 1.00 97.94 110 LEU A C 1
ATOM 939 O O . LEU A 1 110 ? -9.745 3.104 -3.927 1.00 97.94 110 LEU A O 1
ATOM 943 N N . LYS A 1 111 ? -11.165 3.162 -2.184 1.00 96.88 111 LYS A N 1
ATOM 944 C CA . LYS A 1 111 ? -12.249 3.898 -2.849 1.00 96.88 111 LYS A CA 1
ATOM 945 C C . LYS A 1 111 ? -11.781 5.249 -3.390 1.00 96.88 111 LYS A C 1
ATOM 947 O O . LYS A 1 111 ? -12.138 5.600 -4.509 1.00 96.88 111 LYS A O 1
ATOM 952 N N . LYS A 1 112 ? -10.997 6.003 -2.612 1.00 96.94 112 LYS A N 1
ATOM 953 C CA . LYS A 1 112 ? -10.587 7.369 -2.981 1.00 96.94 112 LYS A CA 1
ATOM 954 C C . LYS A 1 112 ? -9.285 7.444 -3.768 1.00 96.94 112 LYS A C 1
ATOM 956 O O . LYS A 1 112 ? -9.124 8.367 -4.556 1.00 96.94 112 LYS A O 1
ATOM 961 N N . THR A 1 113 ? -8.355 6.517 -3.546 1.00 97.88 113 THR A N 1
ATOM 962 C CA . THR A 1 113 ? -6.977 6.644 -4.064 1.00 97.88 113 THR A CA 1
ATOM 963 C C . THR A 1 113 ? -6.595 5.574 -5.082 1.00 97.88 113 THR A C 1
ATOM 965 O O . THR A 1 113 ? -5.484 5.579 -5.606 1.00 97.88 113 THR A O 1
ATOM 968 N N . HIS A 1 114 ? -7.491 4.638 -5.403 1.00 98.00 114 HIS A N 1
ATOM 969 C CA . HIS A 1 114 ? -7.322 3.797 -6.585 1.00 98.00 114 HIS A CA 1
ATOM 970 C C . HIS A 1 114 ? -7.755 4.583 -7.826 1.00 98.00 114 HIS A C 1
ATOM 972 O O . HIS A 1 114 ? -8.944 4.818 -8.033 1.00 98.00 114 HIS A O 1
ATOM 978 N N . THR A 1 115 ? -6.795 4.963 -8.667 1.00 96.50 115 THR A N 1
ATOM 979 C CA . THR A 1 115 ? -7.063 5.652 -9.936 1.00 96.50 115 THR A CA 1
ATOM 980 C C . THR A 1 115 ? -6.554 4.825 -11.112 1.00 96.50 115 THR A C 1
ATOM 982 O O . THR A 1 115 ? -5.763 3.897 -10.943 1.00 96.50 115 THR A O 1
ATOM 985 N N . LYS A 1 116 ? -7.003 5.154 -12.331 1.00 93.25 116 LYS A N 1
ATOM 986 C CA . LYS A 1 116 ? -6.501 4.503 -13.554 1.00 93.25 116 LYS A CA 1
ATOM 987 C C . LYS A 1 116 ? -5.007 4.764 -13.773 1.00 93.25 116 LYS A C 1
ATOM 989 O O . LYS A 1 116 ? -4.324 3.900 -14.309 1.00 93.25 116 LYS A O 1
ATOM 994 N N . ILE A 1 117 ? -4.534 5.945 -13.367 1.00 92.88 117 ILE A N 1
ATOM 995 C CA . ILE A 1 117 ? -3.137 6.372 -13.502 1.00 92.88 117 ILE A CA 1
ATOM 996 C C . ILE A 1 117 ? -2.277 5.672 -12.445 1.00 92.88 117 ILE A C 1
ATOM 998 O O . ILE A 1 117 ? -1.264 5.067 -12.776 1.00 92.88 117 ILE A O 1
ATOM 1002 N N . ASN A 1 118 ? -2.730 5.687 -11.188 1.00 95.25 118 ASN A N 1
ATOM 1003 C CA . ASN A 1 118 ? -2.013 5.142 -10.039 1.00 95.25 118 ASN A CA 1
ATOM 1004 C C . ASN A 1 118 ? -2.861 4.053 -9.352 1.00 95.25 118 ASN A C 1
ATOM 1006 O O . ASN A 1 118 ? -3.469 4.296 -8.300 1.00 95.25 118 ASN A O 1
ATOM 1010 N N . PRO A 1 119 ? -2.939 2.837 -9.925 1.00 96.81 119 PRO A N 1
ATOM 1011 C CA . PRO A 1 119 ? -3.774 1.776 -9.386 1.00 96.81 119 PRO A CA 1
ATOM 1012 C C . PRO A 1 119 ? -3.159 1.131 -8.140 1.00 96.81 119 PRO A C 1
ATOM 1014 O O . PRO A 1 119 ? -1.970 0.815 -8.068 1.00 96.81 119 PRO A O 1
ATOM 1017 N N . TRP A 1 120 ? -4.018 0.854 -7.164 1.00 98.50 120 TRP A N 1
ATOM 1018 C CA . TRP A 1 120 ? -3.716 -0.062 -6.063 1.00 98.50 120 TRP A CA 1
ATOM 1019 C C . TRP A 1 120 ? -3.784 -1.527 -6.494 1.00 98.50 120 TRP A C 1
ATOM 1021 O O . TRP A 1 120 ? -4.744 -1.930 -7.153 1.00 98.50 120 TRP A O 1
ATOM 1031 N N . HIS A 1 121 ? -2.827 -2.324 -6.018 1.00 98.44 121 HIS A N 1
ATOM 1032 C CA . HIS A 1 121 ? -2.827 -3.781 -6.126 1.00 98.44 121 HIS A CA 1
ATOM 1033 C C . HIS A 1 121 ? -2.866 -4.406 -4.732 1.00 98.44 121 HIS A C 1
ATOM 1035 O O . HIS A 1 121 ? -1.937 -4.255 -3.935 1.00 98.44 121 HIS A O 1
ATOM 1041 N N . VAL A 1 122 ? -3.948 -5.115 -4.432 1.00 98.50 122 VAL A N 1
ATOM 1042 C CA . VAL A 1 122 ? -4.147 -5.820 -3.168 1.00 98.50 122 VAL A CA 1
ATOM 1043 C C . VAL A 1 122 ? -3.613 -7.243 -3.312 1.00 98.50 122 VAL A C 1
ATOM 1045 O O . VAL A 1 122 ? -4.131 -8.034 -4.092 1.00 98.50 122 VAL A O 1
ATOM 1048 N N . ILE A 1 123 ? -2.570 -7.572 -2.556 1.00 98.56 123 ILE A N 1
ATOM 1049 C CA . ILE A 1 123 ? -1.877 -8.859 -2.592 1.00 98.56 123 ILE A CA 1
ATOM 1050 C C . ILE A 1 123 ? -2.363 -9.726 -1.431 1.00 98.56 123 ILE A C 1
ATOM 1052 O O . ILE A 1 123 ? -2.099 -9.408 -0.269 1.00 98.56 123 ILE A O 1
ATOM 1056 N N . ARG A 1 124 ? -3.035 -10.847 -1.712 1.00 97.94 124 ARG A N 1
ATOM 1057 C CA . ARG A 1 124 ? -3.354 -11.853 -0.688 1.00 97.94 124 ARG A CA 1
ATOM 1058 C C . ARG A 1 124 ? -2.063 -12.486 -0.189 1.00 97.94 124 ARG A C 1
ATOM 1060 O O . ARG A 1 124 ? -1.351 -13.161 -0.927 1.00 97.94 124 ARG A O 1
ATOM 1067 N N . SER A 1 125 ? -1.750 -12.246 1.076 1.00 97.12 125 SER A N 1
ATOM 1068 C CA . SER A 1 125 ? -0.413 -12.461 1.627 1.00 97.12 125 SER A CA 1
ATOM 1069 C C . SER A 1 125 ? -0.324 -13.573 2.668 1.00 97.12 125 SER A C 1
ATOM 1071 O O . SER A 1 125 ? 0.721 -13.722 3.310 1.00 97.12 125 SER A O 1
ATOM 1073 N N . ASP A 1 126 ? -1.378 -14.379 2.826 1.00 96.06 126 ASP A N 1
ATOM 1074 C CA . ASP A 1 126 ? -1.425 -15.486 3.788 1.00 96.06 126 ASP A CA 1
ATOM 1075 C C . ASP A 1 126 ? -0.306 -16.507 3.525 1.00 96.06 126 ASP A C 1
ATOM 1077 O O . ASP A 1 126 ? 0.426 -16.894 4.441 1.00 96.06 126 ASP A O 1
ATOM 1081 N N . GLN A 1 127 ? -0.069 -16.834 2.251 1.00 96.50 127 GLN A N 1
ATOM 1082 C CA . GLN A 1 127 ? 1.068 -17.639 1.807 1.00 96.50 127 GLN A CA 1
ATOM 1083 C C . GLN A 1 127 ? 2.217 -16.742 1.329 1.00 96.50 127 GLN A C 1
ATOM 1085 O O . GLN A 1 127 ? 2.220 -16.247 0.203 1.00 96.50 127 GLN A O 1
ATOM 1090 N N . LYS A 1 128 ? 3.234 -16.545 2.179 1.00 95.25 128 LYS A N 1
ATOM 1091 C CA . LYS A 1 128 ? 4.349 -15.623 1.886 1.00 95.25 128 LYS A CA 1
ATOM 1092 C C . LYS A 1 128 ? 5.104 -15.926 0.583 1.00 95.25 128 LYS A C 1
ATOM 1094 O O . LYS A 1 128 ? 5.371 -14.966 -0.136 1.00 95.25 128 LYS A O 1
ATOM 1099 N N . PRO A 1 129 ? 5.485 -17.181 0.261 1.00 97.56 129 PRO A N 1
ATOM 1100 C CA . PRO A 1 129 ? 6.219 -17.458 -0.976 1.00 97.56 129 PRO A CA 1
ATOM 1101 C C . PRO A 1 129 ? 5.409 -17.086 -2.220 1.00 97.56 129 PRO A C 1
ATOM 1103 O O . PRO A 1 129 ? 5.930 -16.422 -3.111 1.00 97.56 129 PRO A O 1
ATOM 1106 N N . LEU A 1 130 ? 4.116 -17.426 -2.224 1.00 97.19 130 LEU A N 1
ATOM 1107 C CA . LEU A 1 130 ? 3.211 -17.110 -3.324 1.00 97.19 130 LEU A CA 1
ATOM 1108 C C . LEU A 1 130 ? 3.020 -15.597 -3.475 1.00 97.19 130 LEU A C 1
ATOM 1110 O O . LEU A 1 130 ? 3.188 -15.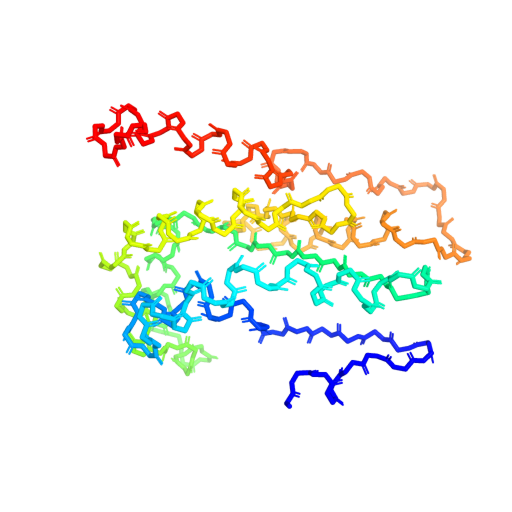065 -4.565 1.00 97.19 130 LEU A O 1
ATOM 1114 N N . ALA A 1 131 ? 2.767 -14.885 -2.375 1.00 98.00 131 ALA A N 1
ATOM 1115 C CA . ALA A 1 131 ? 2.615 -13.433 -2.399 1.00 98.00 131 ALA A CA 1
ATOM 1116 C C . ALA A 1 131 ? 3.865 -12.721 -2.944 1.00 98.00 131 ALA A C 1
ATOM 1118 O O . ALA A 1 131 ? 3.747 -11.783 -3.730 1.00 98.00 131 ALA A O 1
ATOM 1119 N N . ARG A 1 132 ? 5.066 -13.187 -2.571 1.00 98.31 132 ARG A N 1
ATOM 1120 C CA . ARG A 1 132 ? 6.341 -12.659 -3.087 1.00 98.31 132 ARG A CA 1
ATOM 1121 C C . ARG A 1 132 ? 6.474 -12.894 -4.587 1.00 98.31 132 ARG A C 1
ATOM 1123 O O . ARG A 1 132 ? 6.752 -11.948 -5.316 1.00 98.31 132 ARG A O 1
ATOM 1130 N N . LEU A 1 133 ? 6.246 -14.129 -5.037 1.00 97.81 133 LEU A N 1
ATOM 1131 C CA . LEU A 1 133 ? 6.342 -14.498 -6.448 1.00 97.81 133 LEU A CA 1
ATOM 1132 C C . LEU A 1 133 ? 5.388 -13.665 -7.310 1.00 97.81 133 LEU A C 1
ATOM 1134 O O . LEU A 1 133 ? 5.803 -13.073 -8.303 1.00 97.81 133 LEU A O 1
ATOM 1138 N N . GLU A 1 134 ? 4.122 -13.581 -6.908 1.00 98.12 134 GLU A N 1
ATOM 1139 C CA . GLU A 1 134 ? 3.098 -12.866 -7.670 1.00 98.12 134 GLU A CA 1
ATOM 1140 C C . GLU A 1 134 ? 3.307 -11.341 -7.635 1.00 98.12 134 GLU A C 1
ATOM 1142 O O . GLU A 1 134 ? 3.053 -10.662 -8.629 1.00 98.12 134 GLU A O 1
ATOM 1147 N N . THR A 1 135 ? 3.874 -10.799 -6.550 1.00 98.12 135 THR A N 1
ATOM 1148 C CA . THR A 1 135 ? 4.299 -9.388 -6.499 1.00 98.12 135 THR A CA 1
ATOM 1149 C C . THR A 1 135 ? 5.456 -9.111 -7.460 1.00 98.12 135 THR A C 1
ATOM 1151 O O . THR A 1 135 ? 5.435 -8.114 -8.177 1.00 98.12 135 THR A O 1
ATOM 1154 N N . ILE A 1 136 ? 6.456 -9.996 -7.521 1.00 97.12 136 ILE A N 1
ATOM 1155 C CA . ILE A 1 136 ? 7.577 -9.854 -8.461 1.00 97.12 136 ILE A CA 1
ATOM 1156 C C . ILE A 1 136 ? 7.060 -9.906 -9.903 1.00 97.12 136 ILE A C 1
ATOM 1158 O O . ILE A 1 136 ? 7.420 -9.050 -10.709 1.00 97.12 136 ILE A O 1
ATOM 1162 N N . LYS A 1 137 ? 6.163 -10.849 -10.224 1.00 97.12 137 LYS A N 1
ATOM 1163 C CA . LYS A 1 137 ? 5.504 -10.903 -11.540 1.00 97.12 137 LYS A CA 1
ATOM 1164 C C . LYS A 1 137 ? 4.781 -9.603 -11.871 1.00 97.12 137 LYS A C 1
ATOM 1166 O O . LYS A 1 137 ? 4.927 -9.113 -12.986 1.00 97.12 137 LYS A O 1
ATOM 1171 N N . LEU A 1 138 ? 4.042 -9.035 -10.914 1.00 97.12 138 LEU A N 1
ATOM 1172 C CA . LEU A 1 138 ? 3.360 -7.754 -11.089 1.00 97.12 138 LEU A CA 1
ATOM 1173 C C . LEU A 1 138 ? 4.354 -6.642 -11.448 1.00 97.12 138 LEU A C 1
ATOM 1175 O O . LEU A 1 138 ? 4.170 -5.985 -12.467 1.00 97.12 138 LEU A O 1
ATOM 1179 N N . ILE A 1 139 ? 5.430 -6.475 -10.675 1.00 96.06 139 ILE A N 1
ATOM 1180 C CA . ILE A 1 139 ? 6.447 -5.439 -10.923 1.00 96.06 139 ILE A CA 1
ATOM 1181 C C . ILE A 1 139 ? 7.084 -5.615 -12.310 1.00 96.06 139 ILE A C 1
ATOM 1183 O O . ILE A 1 139 ? 7.124 -4.672 -13.101 1.00 96.06 139 ILE A O 1
ATOM 1187 N N . LEU A 1 140 ? 7.515 -6.837 -12.643 1.00 95.50 140 LEU A N 1
ATOM 1188 C CA . LEU A 1 140 ? 8.117 -7.162 -13.944 1.00 95.50 140 LEU A CA 1
ATOM 1189 C C . LEU A 1 140 ? 7.127 -7.021 -15.108 1.00 95.50 140 LEU A C 1
ATOM 1191 O O . LEU A 1 140 ? 7.523 -6.814 -16.254 1.00 95.50 140 LEU A O 1
ATOM 1195 N N . ARG A 1 141 ? 5.825 -7.154 -14.849 1.00 93.50 141 ARG A N 1
ATOM 1196 C CA . ARG A 1 141 ? 4.789 -6.921 -15.853 1.00 93.50 141 ARG A CA 1
ATOM 1197 C C . ARG A 1 141 ? 4.570 -5.435 -16.105 1.00 93.50 141 ARG A C 1
ATOM 1199 O O . ARG A 1 141 ? 4.399 -5.084 -17.270 1.00 93.50 141 ARG A O 1
ATOM 1206 N N . THR A 1 142 ? 4.575 -4.618 -15.056 1.00 91.94 142 THR A N 1
ATOM 1207 C CA . THR A 1 142 ? 4.319 -3.174 -15.125 1.00 91.94 142 THR A CA 1
ATOM 1208 C C . THR A 1 142 ? 5.443 -2.429 -15.841 1.00 91.94 142 THR A C 1
ATOM 1210 O O . THR A 1 142 ? 5.174 -1.622 -16.726 1.00 91.94 142 THR A O 1
ATOM 1213 N N . VAL A 1 143 ? 6.700 -2.744 -15.521 1.00 90.19 143 VAL A N 1
ATOM 1214 C CA . VAL A 1 143 ? 7.860 -2.036 -16.076 1.00 90.19 143 VAL A CA 1
ATOM 1215 C C . VAL A 1 143 ? 8.296 -2.661 -17.405 1.00 90.19 143 VAL A C 1
ATOM 1217 O O . VAL A 1 143 ? 8.440 -3.879 -17.531 1.00 90.19 143 VAL A O 1
ATOM 1220 N N . ARG A 1 144 ? 8.563 -1.829 -18.417 1.00 88.44 144 ARG A N 1
ATOM 1221 C CA . ARG A 1 144 ? 9.217 -2.262 -19.663 1.00 88.44 144 ARG A CA 1
ATOM 1222 C C . ARG A 1 144 ? 10.734 -2.276 -19.483 1.00 88.44 144 ARG A C 1
ATOM 1224 O O . ARG A 1 144 ? 11.315 -1.270 -19.099 1.00 88.44 144 ARG A O 1
ATOM 1231 N N . TYR A 1 145 ? 11.376 -3.396 -19.808 1.00 92.31 145 TYR A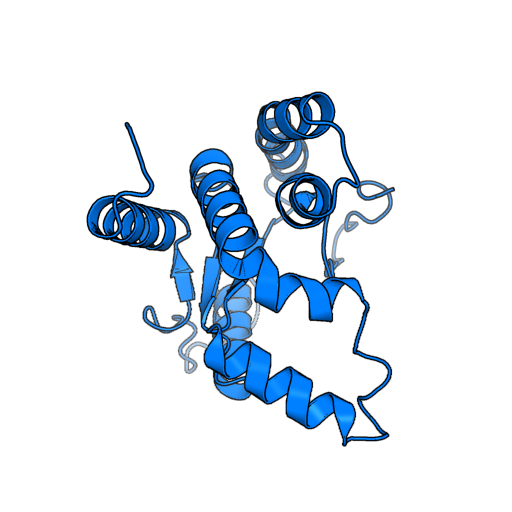 N 1
ATOM 1232 C CA . TYR A 1 145 ? 12.828 -3.557 -19.705 1.00 92.31 145 TYR A CA 1
ATOM 1233 C C . TYR A 1 145 ? 13.382 -4.427 -20.843 1.00 92.31 145 TYR A C 1
ATOM 1235 O O . TYR A 1 145 ? 12.672 -5.259 -21.416 1.00 92.31 145 TYR A O 1
ATOM 1243 N N . LYS A 1 146 ? 14.659 -4.218 -21.188 1.00 94.75 146 LYS A N 1
ATOM 1244 C CA . LYS A 1 146 ? 15.385 -5.025 -22.185 1.00 94.75 146 LYS A CA 1
ATOM 1245 C C . LYS A 1 146 ? 15.759 -6.389 -21.596 1.00 94.75 146 LYS A C 1
ATOM 1247 O O . LYS A 1 146 ? 15.982 -6.501 -20.398 1.00 94.75 146 LYS A O 1
ATOM 1252 N N . GLY A 1 147 ? 15.841 -7.423 -22.432 1.00 93.06 147 GLY A N 1
ATOM 1253 C CA . GLY A 1 147 ? 16.215 -8.774 -21.982 1.00 93.06 147 GLY A CA 1
ATOM 1254 C C . GLY A 1 147 ? 15.101 -9.534 -21.252 1.00 93.06 147 GLY A C 1
ATOM 1255 O O . GLY A 1 147 ? 15.360 -10.540 -20.597 1.00 93.06 147 GLY A O 1
ATOM 1256 N N . ARG A 1 148 ? 13.848 -9.078 -21.357 1.00 93.06 148 ARG A N 1
ATOM 1257 C CA . ARG A 1 148 ? 12.692 -9.802 -20.821 1.00 93.06 148 ARG A CA 1
ATOM 1258 C C . ARG A 1 148 ? 12.559 -11.173 -21.489 1.00 93.06 148 ARG A C 1
ATOM 1260 O O . ARG A 1 148 ? 12.354 -11.249 -22.700 1.00 93.06 148 ARG A O 1
ATOM 1267 N N . SER A 1 149 ? 12.648 -12.239 -20.690 1.00 93.31 149 SER A N 1
ATOM 1268 C CA . SER A 1 149 ? 12.452 -13.607 -21.175 1.00 93.31 149 SER A CA 1
ATOM 1269 C C . SER A 1 149 ? 11.048 -13.773 -21.755 1.00 93.31 149 SER A C 1
ATOM 1271 O O . SER A 1 149 ? 10.077 -13.293 -21.179 1.00 93.31 149 SER A O 1
ATOM 1273 N N . ARG A 1 150 ? 10.924 -14.463 -22.890 1.00 90.12 150 ARG A N 1
ATOM 1274 C CA . ARG A 1 150 ? 9.621 -14.782 -23.498 1.00 90.12 150 ARG A CA 1
ATOM 1275 C C . ARG A 1 150 ? 9.066 -16.134 -23.048 1.00 90.12 150 ARG A C 1
ATOM 1277 O O . ARG A 1 150 ? 7.902 -16.408 -23.302 1.00 90.12 150 ARG A O 1
ATOM 1284 N N . SER A 1 151 ? 9.877 -16.957 -22.382 1.00 94.75 151 SER A N 1
ATOM 1285 C CA . SER A 1 151 ? 9.468 -18.283 -21.900 1.00 94.75 151 SER A CA 1
ATOM 1286 C C . SER A 1 151 ? 8.770 -18.253 -20.539 1.00 94.75 151 SER A C 1
ATOM 1288 O O . SER A 1 151 ? 8.166 -19.244 -20.142 1.00 94.75 151 SER A O 1
ATOM 1290 N N . LEU A 1 152 ? 8.858 -17.138 -19.808 1.00 93.19 152 LEU A N 1
ATOM 1291 C CA . LEU A 1 152 ? 8.295 -17.004 -18.467 1.00 93.19 152 LEU A CA 1
ATOM 1292 C C . LEU A 1 152 ? 6.923 -16.323 -18.498 1.00 93.19 152 LEU A C 1
ATOM 1294 O O . LEU A 1 152 ? 6.734 -15.306 -19.169 1.00 93.19 152 LEU A O 1
ATOM 1298 N N . ASP A 1 153 ? 5.988 -16.844 -17.702 1.00 93.38 153 ASP A N 1
ATOM 1299 C CA . ASP A 1 153 ? 4.697 -16.202 -17.472 1.00 93.38 153 ASP A CA 1
ATOM 1300 C C . ASP A 1 153 ? 4.792 -15.148 -16.359 1.00 93.38 153 ASP A C 1
ATOM 1302 O O . ASP A 1 153 ? 5.001 -15.445 -15.178 1.00 93.38 153 ASP A O 1
ATOM 1306 N N . TYR A 1 154 ? 4.600 -13.892 -16.755 1.00 93.62 154 TYR A N 1
ATOM 1307 C CA . TYR A 1 154 ? 4.570 -12.737 -15.860 1.00 93.62 154 TYR A CA 1
ATOM 1308 C C . TYR A 1 154 ? 3.151 -12.272 -15.532 1.00 93.62 154 TYR A C 1
ATOM 1310 O O . TYR A 1 154 ? 2.992 -11.213 -14.928 1.00 93.62 154 TYR A O 1
ATOM 1318 N N . LYS A 1 155 ? 2.103 -12.977 -15.972 1.00 95.06 155 LYS A N 1
ATOM 1319 C CA . LYS A 1 155 ? 0.729 -12.647 -15.598 1.00 95.06 155 LYS A CA 1
ATOM 1320 C C . LYS A 1 155 ? 0.528 -13.017 -14.124 1.00 95.06 155 LYS A C 1
ATOM 1322 O O . LYS A 1 155 ? 0.648 -14.193 -13.776 1.00 95.06 155 LYS A O 1
ATOM 1327 N N . PRO A 1 156 ? 0.239 -12.044 -13.241 1.00 95.88 156 PRO A N 1
ATOM 1328 C CA . PRO A 1 156 ? -0.048 -12.369 -11.860 1.00 95.88 156 PRO A CA 1
ATOM 1329 C C . PRO A 1 156 ? -1.363 -13.136 -11.766 1.00 95.88 156 PRO A C 1
ATOM 1331 O O . PRO A 1 156 ? -2.316 -12.859 -12.505 1.00 95.88 156 PRO A O 1
ATOM 1334 N N . LYS A 1 157 ? -1.427 -14.079 -10.835 1.00 96.56 157 LYS A N 1
ATOM 1335 C CA . LYS A 1 157 ? -2.660 -14.789 -10.508 1.00 96.56 157 LYS A CA 1
ATOM 1336 C C . LYS A 1 157 ? -3.689 -13.819 -9.926 1.00 96.56 157 LYS A C 1
ATOM 1338 O O . LYS A 1 157 ? -3.412 -13.132 -8.944 1.00 96.56 157 LYS A O 1
ATOM 1343 N N . THR A 1 158 ? -4.879 -13.764 -10.518 1.00 95.00 158 THR A N 1
ATOM 1344 C CA . THR A 1 158 ? -5.925 -12.779 -10.182 1.00 95.00 158 THR A CA 1
ATOM 1345 C C . THR A 1 158 ? -6.609 -13.038 -8.840 1.00 95.00 158 THR A C 1
ATOM 1347 O O . THR A 1 158 ? -7.216 -12.137 -8.271 1.00 95.00 158 THR A O 1
ATOM 1350 N N . ASP A 1 159 ? -6.519 -14.258 -8.315 1.00 95.06 159 ASP A N 1
ATOM 1351 C CA . ASP A 1 159 ? -6.967 -14.616 -6.968 1.00 95.06 159 ASP A CA 1
ATOM 1352 C C . ASP A 1 159 ? -5.965 -14.195 -5.880 1.00 95.06 159 ASP A C 1
ATOM 1354 O O . ASP A 1 159 ? -6.343 -14.120 -4.709 1.00 95.06 159 ASP A O 1
ATOM 1358 N N . ILE A 1 160 ? -4.719 -13.879 -6.256 1.00 97.50 160 ILE A N 1
ATOM 1359 C CA . ILE A 1 160 ? -3.663 -13.395 -5.356 1.00 97.50 160 ILE A CA 1
ATOM 1360 C C . ILE A 1 160 ? -3.450 -11.889 -5.495 1.00 97.50 160 ILE A C 1
ATOM 1362 O O . ILE A 1 160 ? -3.367 -11.203 -4.479 1.00 97.50 160 ILE A O 1
ATOM 1366 N N . VAL A 1 161 ? -3.371 -11.370 -6.721 1.00 98.06 161 VAL A N 1
ATOM 1367 C CA . VAL A 1 161 ? -3.185 -9.946 -7.026 1.00 98.06 161 VAL A CA 1
ATOM 1368 C C . VAL A 1 161 ? -4.505 -9.370 -7.515 1.00 98.06 161 VAL A C 1
ATOM 1370 O O . VAL A 1 161 ? -4.908 -9.577 -8.658 1.00 98.06 161 VAL A O 1
ATOM 1373 N N . ILE A 1 162 ? -5.180 -8.646 -6.631 1.00 98.12 162 ILE A N 1
ATOM 1374 C CA . ILE A 1 162 ? -6.525 -8.119 -6.848 1.00 98.12 162 ILE A CA 1
ATOM 1375 C C . ILE A 1 162 ? -6.426 -6.617 -7.136 1.00 98.12 162 ILE A C 1
ATOM 1377 O O . ILE A 1 162 ? -5.829 -5.887 -6.339 1.00 98.12 162 ILE A O 1
ATOM 1381 N N . PRO A 1 163 ? -7.008 -6.121 -8.239 1.00 97.69 163 PRO A N 1
ATOM 1382 C CA . PRO A 1 163 ? -7.131 -4.686 -8.466 1.00 97.69 163 PRO A CA 1
ATOM 1383 C C . PRO A 1 163 ? -7.889 -3.996 -7.324 1.00 97.69 163 PRO A C 1
ATOM 1385 O O . PRO A 1 163 ? -8.867 -4.529 -6.797 1.00 97.69 163 PRO A O 1
ATOM 1388 N N . GLY A 1 164 ? -7.443 -2.804 -6.930 1.00 97.44 164 GLY A N 1
ATOM 1389 C CA . GLY A 1 164 ? -8.028 -2.081 -5.799 1.00 97.44 164 GLY A CA 1
ATOM 1390 C C . GLY A 1 164 ? -9.525 -1.794 -5.945 1.00 97.44 164 GLY A C 1
ATOM 1391 O O . GLY A 1 164 ? -10.241 -1.886 -4.952 1.00 97.44 164 GLY A O 1
ATOM 1392 N N . ASP A 1 165 ? -10.024 -1.533 -7.156 1.00 97.12 165 ASP A N 1
ATOM 1393 C CA . ASP A 1 165 ? -11.456 -1.335 -7.408 1.00 97.12 165 ASP A CA 1
ATOM 1394 C C . ASP A 1 165 ? -12.274 -2.626 -7.210 1.00 97.12 165 ASP A C 1
ATOM 1396 O O . ASP A 1 165 ? -13.377 -2.590 -6.660 1.00 97.12 165 ASP A O 1
ATOM 1400 N N . VAL A 1 166 ? -11.731 -3.779 -7.614 1.00 97.44 166 VAL A N 1
ATOM 1401 C CA . VAL A 1 166 ? -12.349 -5.098 -7.421 1.00 97.44 166 VAL A CA 1
ATOM 1402 C C . VAL A 1 166 ? -12.426 -5.436 -5.933 1.00 97.44 166 VAL A C 1
ATOM 1404 O O . VAL A 1 166 ? -13.480 -5.865 -5.456 1.00 97.44 166 VAL A O 1
ATOM 1407 N N . GLU A 1 167 ? -11.348 -5.201 -5.180 1.00 97.56 167 GLU A N 1
ATOM 1408 C CA . GLU A 1 167 ? -11.361 -5.400 -3.727 1.00 97.56 167 GLU A CA 1
ATOM 1409 C C . GLU A 1 167 ? -12.314 -4.409 -3.041 1.00 97.56 167 GLU A C 1
ATOM 1411 O O . GLU A 1 167 ? -13.099 -4.827 -2.194 1.00 97.56 167 GLU A O 1
ATOM 1416 N N . ALA A 1 168 ? -12.334 -3.131 -3.433 1.00 96.69 168 ALA A N 1
ATOM 1417 C CA . ALA A 1 168 ? -13.267 -2.151 -2.873 1.00 96.69 168 ALA A CA 1
ATOM 1418 C C . ALA A 1 168 ? -14.732 -2.560 -3.110 1.00 96.69 168 ALA A C 1
ATOM 1420 O O . ALA A 1 168 ? -15.536 -2.549 -2.178 1.00 96.69 168 ALA A O 1
ATOM 1421 N N . LYS A 1 169 ? -15.086 -3.015 -4.321 1.00 96.56 169 LYS A N 1
ATOM 1422 C CA . LYS A 1 169 ? -16.427 -3.554 -4.626 1.00 96.56 169 LYS A CA 1
ATOM 1423 C C . LYS A 1 169 ? -16.777 -4.750 -3.741 1.00 96.56 169 LYS A C 1
ATOM 1425 O O . LYS A 1 169 ? -17.908 -4.853 -3.268 1.00 96.56 169 LYS A O 1
ATOM 1430 N N . ARG A 1 170 ? -15.821 -5.652 -3.504 1.00 95.56 170 ARG A N 1
ATOM 1431 C CA . ARG A 1 170 ? -16.001 -6.797 -2.600 1.00 95.56 170 ARG A CA 1
ATOM 1432 C C . ARG A 1 170 ? -16.222 -6.344 -1.156 1.00 95.56 170 ARG A C 1
ATOM 1434 O O . ARG A 1 170 ? -17.133 -6.852 -0.513 1.00 95.56 170 ARG A O 1
ATOM 1441 N N . MET A 1 171 ? -15.430 -5.394 -0.663 1.00 95.19 171 MET A N 1
ATOM 1442 C CA . MET A 1 171 ? -15.564 -4.847 0.692 1.00 95.19 171 MET A CA 1
ATOM 1443 C C . MET A 1 171 ? -16.911 -4.148 0.889 1.00 95.19 171 MET A C 1
ATOM 1445 O O . MET A 1 171 ? -17.579 -4.425 1.877 1.00 95.19 171 MET A O 1
ATOM 1449 N N . ARG A 1 172 ? -17.373 -3.351 -0.087 1.00 93.81 172 ARG A N 1
ATOM 1450 C CA . ARG A 1 172 ? -18.706 -2.723 -0.044 1.00 93.81 172 ARG A CA 1
ATOM 1451 C C . ARG A 1 172 ? -19.816 -3.759 0.143 1.00 93.81 172 ARG A C 1
ATOM 1453 O O . ARG A 1 172 ? -20.670 -3.588 1.000 1.00 93.81 172 ARG A O 1
ATOM 1460 N N . LYS A 1 173 ? -19.779 -4.862 -0.618 1.00 92.81 173 LYS A N 1
ATOM 1461 C CA . LYS A 1 173 ? -20.754 -5.958 -0.468 1.00 92.81 173 LYS A CA 1
ATOM 1462 C C . LYS A 1 173 ? -20.720 -6.580 0.928 1.00 92.81 173 LYS A C 1
ATOM 1464 O O . LYS A 1 173 ? -21.772 -6.900 1.466 1.00 92.81 173 LYS A O 1
ATOM 1469 N N . LEU A 1 174 ? -19.528 -6.753 1.501 1.00 90.38 174 LEU A N 1
ATOM 1470 C CA . LEU A 1 174 ? -19.373 -7.298 2.850 1.00 90.38 174 LEU A CA 1
ATOM 1471 C C . LEU A 1 174 ? -19.939 -6.352 3.914 1.00 90.38 174 LEU A C 1
ATOM 1473 O O . LEU A 1 174 ? -20.618 -6.828 4.814 1.00 90.38 174 LEU A O 1
ATOM 1477 N N . PHE A 1 175 ? -19.712 -5.0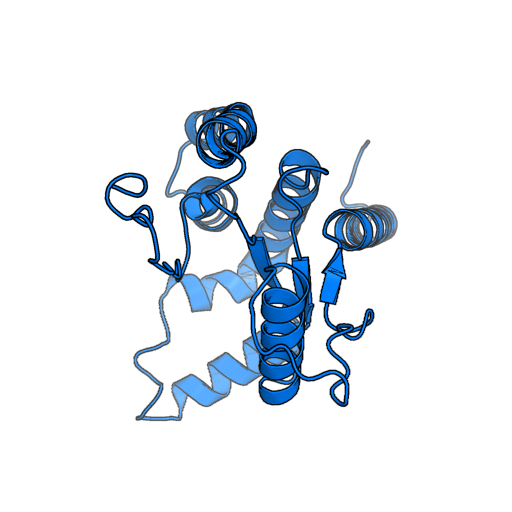43 3.790 1.00 88.50 175 PHE A N 1
ATOM 1478 C CA . PHE A 1 175 ? -20.245 -4.074 4.749 1.00 88.50 175 PHE A CA 1
ATOM 1479 C C . PHE A 1 175 ? -21.768 -3.940 4.690 1.00 88.50 175 PHE A C 1
ATOM 1481 O O . PHE A 1 175 ? -22.411 -3.879 5.735 1.00 88.50 175 PHE A O 1
ATOM 1488 N N . LEU A 1 176 ? -22.349 -3.965 3.485 1.00 85.00 176 LEU A N 1
ATOM 1489 C CA . LEU A 1 176 ? -23.804 -3.989 3.308 1.00 85.00 176 LEU A CA 1
ATOM 1490 C C . LEU A 1 176 ? -24.420 -5.249 3.931 1.00 85.00 176 LEU A C 1
ATOM 1492 O O . LEU A 1 176 ? -25.434 -5.172 4.615 1.00 85.00 176 LEU A O 1
ATOM 1496 N N . ALA A 1 177 ? -23.784 -6.409 3.744 1.00 83.50 177 ALA A N 1
ATOM 1497 C CA . ALA A 1 177 ? -24.249 -7.664 4.332 1.00 83.50 177 ALA A CA 1
ATOM 1498 C C . ALA A 1 177 ? -24.124 -7.700 5.866 1.00 83.50 177 ALA A C 1
ATOM 1500 O O . ALA A 1 177 ? -24.861 -8.437 6.514 1.00 83.50 177 ALA A O 1
ATOM 1501 N N . SER A 1 178 ? -23.199 -6.931 6.448 1.00 79.06 178 SER A N 1
ATOM 1502 C CA . SER A 1 178 ? -23.000 -6.857 7.897 1.00 79.06 178 SER A CA 1
ATOM 1503 C C . SER A 1 178 ? -23.781 -5.729 8.580 1.00 79.06 178 SER A C 1
ATOM 1505 O O . SER A 1 178 ? -23.640 -5.580 9.787 1.00 79.06 178 SER A O 1
ATOM 1507 N N . GLY A 1 179 ? -24.552 -4.920 7.838 1.00 70.44 179 GLY A N 1
ATOM 1508 C CA . GLY A 1 179 ? -25.302 -3.778 8.383 1.00 70.44 179 GLY A CA 1
ATOM 1509 C C . GLY A 1 179 ? -24.434 -2.601 8.852 1.00 70.44 179 GLY A C 1
ATOM 1510 O O . GLY A 1 179 ? -24.905 -1.774 9.618 1.00 70.44 179 GLY A O 1
ATOM 1511 N N . ASN A 1 180 ? -23.171 -2.525 8.409 1.00 59.25 180 ASN A N 1
ATOM 1512 C CA . ASN A 1 180 ? -22.190 -1.527 8.868 1.00 59.25 180 ASN A CA 1
ATOM 1513 C C . ASN A 1 180 ? -21.946 -0.406 7.836 1.00 59.25 180 ASN A C 1
ATOM 1515 O O . ASN A 1 180 ? -20.878 0.205 7.832 1.00 59.25 180 ASN A O 1
ATOM 1519 N N . TYR A 1 181 ? -22.870 -0.179 6.897 1.00 50.69 181 TYR A N 1
ATOM 1520 C CA . TYR A 1 181 ? -22.714 0.858 5.874 1.00 50.69 181 TYR A CA 1
ATOM 1521 C C . TYR A 1 181 ? -24.063 1.441 5.468 1.00 50.69 181 TYR A C 1
ATOM 1523 O O . TYR A 1 181 ? -24.850 0.752 4.819 1.00 50.69 181 TYR A O 1
ATOM 1531 N N . ASP A 1 182 ? -24.275 2.709 5.810 1.00 49.56 182 ASP A N 1
ATOM 1532 C CA . ASP A 1 182 ? -25.335 3.543 5.248 1.00 49.56 182 ASP A CA 1
ATOM 1533 C C . ASP A 1 182 ? -24.746 4.342 4.070 1.00 49.56 182 ASP A C 1
ATOM 1535 O O . ASP A 1 182 ? -23.616 4.834 4.158 1.00 49.56 182 ASP A O 1
ATOM 1539 N N . ASP A 1 183 ? -25.468 4.362 2.944 1.00 43.62 183 ASP A N 1
ATOM 1540 C CA . ASP A 1 183 ? -25.035 4.916 1.643 1.00 43.62 183 ASP A CA 1
ATOM 1541 C C . ASP A 1 183 ? -24.750 6.434 1.673 1.00 43.62 183 ASP A C 1
ATOM 1543 O O . ASP A 1 183 ? -25.505 7.187 2.332 1.00 43.62 183 ASP A O 1
#

Foldseek 3Di:
DQVVQADDQPDDDDDPDGPCCLLALCVLVVVDDPVSSVVCLVCVQVVVCVVCVVVRDDAAAEAEDEDLVLLVVVQVVQCVDPVRVVVDDPSSVVCSVSVVVNLVSLLSCLVRRADPRHWYKYFHPSPPVLSVLLVVLVVPVVDDDPPDDPVDDSHRDCVGIPISVRVSVVSVVVCVVVVNDDD

pLDDT: mean 92.73, std 8.0, range [43.62, 98.56]

Sequence (183 aa):
RYIEQFPRAGEIVLFDRSWYNRALVEPVMGFCTPRQYREFMKTVNEHEESFVSDGKTQLIKLYFSVTKAEQARRFARRKHDPLRAWKLSEVDLQAQDLWTEFTEKKFELLKKTHTKINPWHVIRSDQKPLARLETIKLILRTVRYKGRSRSLDYKPKTDIVIPGDVEAKRMRKLFLASGNYDD